Protein AF-A0A9P0XDH3-F1 (afdb_monomer_lite)

Sequence (101 aa):
MKNVSNSKLVQIAAIGGLIVASTGFYLQNKLIEKVRAMDYYKVALKKLRSHPGAVYHLGEPIKDKRFKITDTENNYCDQKLARFKVPVTGAKIEEVIFSGL

Radius of gyration: 20.34 Å; chains: 1; bounding box: 48×35×55 Å

Structure (mmCIF, N/CA/C/O backbone):
data_AF-A0A9P0XDH3-F1
#
_entry.id   AF-A0A9P0XDH3-F1
#
loop_
_atom_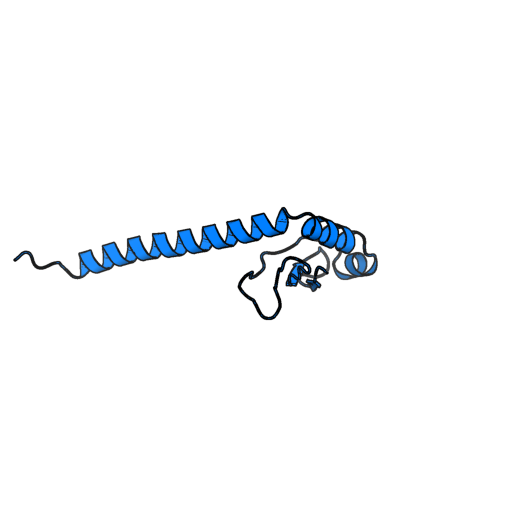site.group_PDB
_atom_site.id
_atom_site.type_symbol
_atom_site.label_atom_id
_atom_site.label_alt_id
_atom_site.label_comp_id
_atom_site.label_asym_id
_atom_site.label_entity_id
_atom_site.label_seq_id
_atom_site.pdbx_PDB_ins_code
_atom_site.Cartn_x
_atom_site.Cartn_y
_atom_site.Cartn_z
_atom_site.occupancy
_atom_site.B_iso_or_equiv
_atom_site.auth_seq_id
_atom_site.auth_comp_id
_atom_site.auth_asym_id
_atom_site.auth_atom_id
_atom_site.pdbx_PDB_model_num
ATOM 1 N N . MET A 1 1 ? -35.192 11.113 37.174 1.00 50.00 1 MET A N 1
ATOM 2 C CA . MET A 1 1 ? -34.045 10.839 36.275 1.00 50.00 1 MET A CA 1
ATOM 3 C C . MET A 1 1 ? -34.330 9.571 35.477 1.00 50.00 1 MET A C 1
ATOM 5 O O . MET A 1 1 ? -34.650 8.561 36.087 1.00 50.00 1 MET A O 1
ATOM 9 N N . LYS A 1 2 ? -34.295 9.613 34.135 1.00 59.31 2 LYS A N 1
ATOM 10 C CA . LYS A 1 2 ? -34.394 8.399 33.299 1.00 59.31 2 LYS A CA 1
ATOM 11 C C . LYS A 1 2 ? -33.040 7.687 33.346 1.00 59.31 2 LYS A C 1
ATOM 13 O O . LYS A 1 2 ? -32.076 8.200 32.788 1.00 59.31 2 LYS A O 1
ATOM 18 N N . ASN A 1 3 ? -32.968 6.537 34.010 1.00 68.00 3 ASN A N 1
ATOM 19 C CA . ASN A 1 3 ? -31.762 5.712 34.024 1.00 68.00 3 ASN A CA 1
ATOM 20 C C . ASN A 1 3 ? -31.505 5.194 32.602 1.00 68.00 3 ASN A C 1
ATOM 22 O O . ASN A 1 3 ? -32.333 4.481 32.029 1.00 68.00 3 ASN A O 1
ATOM 26 N N . VAL A 1 4 ? -30.393 5.611 31.996 1.00 70.56 4 VAL A N 1
ATOM 27 C CA . VAL A 1 4 ? -29.972 5.107 30.686 1.00 70.56 4 VAL A CA 1
ATOM 28 C C . VAL A 1 4 ? -29.575 3.647 30.874 1.00 70.56 4 VAL A C 1
ATOM 30 O O . VAL A 1 4 ? -28.654 3.339 31.620 1.00 70.56 4 VAL A O 1
ATOM 33 N N . SER A 1 5 ? -30.304 2.739 30.227 1.00 84.12 5 SER A N 1
ATOM 34 C CA . SER A 1 5 ? -29.989 1.310 30.262 1.00 84.12 5 SER A CA 1
ATOM 35 C C . SER A 1 5 ? -28.667 1.048 29.540 1.00 84.12 5 SER A C 1
ATOM 37 O O . SER A 1 5 ? -28.481 1.520 28.415 1.00 84.12 5 SER A O 1
ATOM 39 N N . ASN A 1 6 ? -27.785 0.248 30.147 1.00 90.31 6 ASN A N 1
ATOM 40 C CA . ASN A 1 6 ? -26.497 -0.160 29.571 1.00 90.31 6 ASN A CA 1
ATOM 41 C C . ASN A 1 6 ? -26.642 -0.729 28.149 1.00 90.31 6 ASN A C 1
ATOM 43 O O . ASN A 1 6 ? -25.771 -0.519 27.311 1.00 90.31 6 ASN A O 1
ATOM 47 N N . SER A 1 7 ? -27.773 -1.370 27.835 1.00 87.81 7 SER A N 1
ATOM 48 C CA . SER A 1 7 ? -28.070 -1.869 26.486 1.00 87.81 7 SER A CA 1
ATOM 49 C C . SER A 1 7 ? -28.123 -0.749 25.435 1.00 87.81 7 SER A C 1
ATOM 51 O O . SER A 1 7 ? -27.574 -0.909 24.346 1.00 87.81 7 SER A O 1
ATOM 53 N N . LYS A 1 8 ? -28.692 0.420 25.765 1.00 91.38 8 LYS A N 1
ATOM 54 C CA . LYS A 1 8 ? -28.718 1.573 24.847 1.00 91.38 8 LYS A CA 1
ATOM 55 C C . LYS A 1 8 ? -27.326 2.155 24.630 1.00 91.38 8 LYS A C 1
ATOM 57 O O . LYS A 1 8 ? -27.005 2.558 23.516 1.00 91.38 8 LYS A O 1
ATOM 62 N N . LEU A 1 9 ? -26.499 2.173 25.676 1.00 92.12 9 LEU A N 1
ATOM 63 C CA . LEU A 1 9 ? -25.114 2.627 25.573 1.00 92.12 9 LEU A CA 1
ATOM 64 C C . LEU A 1 9 ? -24.300 1.703 24.657 1.00 92.12 9 LEU A C 1
ATOM 66 O O . LEU A 1 9 ? -23.611 2.187 23.764 1.00 92.12 9 LEU A O 1
ATOM 70 N N . VAL A 1 10 ? -24.448 0.383 24.818 1.00 95.06 10 VAL A N 1
ATOM 71 C CA . VAL A 1 10 ? -23.814 -0.618 23.945 1.00 95.06 10 VAL A CA 1
ATOM 72 C C . VAL A 1 10 ? -24.275 -0.463 22.497 1.00 95.06 10 VAL A C 1
ATOM 74 O O . VAL A 1 10 ? -23.450 -0.504 21.590 1.00 95.06 10 VAL A O 1
ATOM 77 N N . GLN A 1 11 ? -25.568 -0.229 22.259 1.00 94.69 11 GLN A N 1
ATOM 78 C CA . GLN A 1 11 ? -26.095 -0.038 20.907 1.00 94.69 11 GLN A CA 1
ATOM 79 C C . GLN A 1 11 ? -25.494 1.198 20.220 1.00 94.69 11 GLN A C 1
ATOM 81 O O . GLN A 1 11 ? -25.061 1.115 19.071 1.00 94.69 11 GLN A O 1
ATOM 86 N N . ILE A 1 12 ? -25.426 2.331 20.926 1.00 95.12 12 ILE A N 1
ATOM 87 C CA . ILE A 1 12 ? -24.813 3.560 20.401 1.00 95.12 12 ILE A CA 1
ATOM 88 C C . ILE A 1 12 ? -23.319 3.340 20.140 1.00 95.12 12 ILE A C 1
ATOM 90 O O . ILE A 1 12 ? -22.826 3.715 19.076 1.00 95.12 12 ILE A O 1
ATOM 94 N N . ALA A 1 13 ? -22.610 2.692 21.068 1.00 95.75 13 ALA A N 1
ATOM 95 C CA . ALA A 1 13 ? -21.193 2.381 20.911 1.00 95.75 13 ALA A CA 1
ATOM 96 C C . ALA A 1 13 ? -20.936 1.459 19.708 1.00 95.75 13 ALA A C 1
ATOM 98 O O . ALA A 1 13 ? -20.001 1.698 18.948 1.00 95.75 13 ALA A O 1
ATOM 99 N N . ALA A 1 14 ? -21.787 0.455 19.484 1.00 97.06 14 ALA A N 1
ATOM 100 C CA . ALA A 1 14 ? -21.676 -0.452 18.346 1.00 97.06 14 ALA A CA 1
ATOM 101 C C . ALA A 1 14 ? -21.862 0.278 17.006 1.00 97.06 14 ALA A C 1
ATOM 103 O O . ALA A 1 14 ? -21.051 0.109 16.094 1.00 97.06 14 ALA A O 1
ATOM 104 N N . ILE A 1 15 ? -22.886 1.132 16.896 1.00 97.25 15 ILE A N 1
ATOM 105 C CA . ILE A 1 15 ? -23.131 1.934 15.686 1.00 97.25 15 ILE A CA 1
ATOM 106 C C . ILE A 1 15 ? -21.970 2.905 15.447 1.00 97.25 15 ILE A C 1
ATOM 108 O O . ILE A 1 15 ? -21.440 2.974 14.338 1.00 97.25 15 ILE A O 1
ATOM 112 N N . GLY A 1 16 ? -21.533 3.616 16.491 1.00 97.88 16 GLY A N 1
ATOM 113 C CA . GLY A 1 16 ? -20.392 4.527 16.414 1.00 97.88 16 GLY A CA 1
ATOM 114 C C . GLY A 1 16 ? -19.111 3.814 15.976 1.00 97.88 16 GLY A C 1
ATOM 115 O O . GLY A 1 16 ? -18.423 4.283 15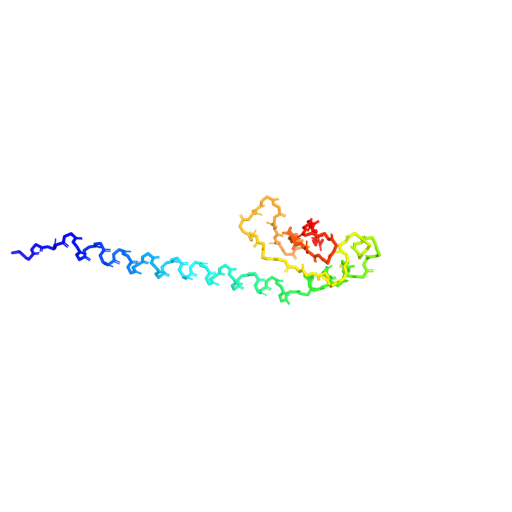.071 1.00 97.88 16 GLY A O 1
ATOM 116 N N . GLY A 1 17 ? -18.831 2.641 16.548 1.00 98.06 17 GLY A N 1
ATOM 117 C CA . GLY A 1 17 ? -17.686 1.810 16.180 1.00 98.06 17 GLY A CA 1
ATOM 118 C C . GLY A 1 17 ? -17.705 1.391 14.709 1.00 98.06 17 GLY A C 1
ATOM 119 O O . GLY A 1 17 ? -16.686 1.504 14.027 1.00 98.06 17 GLY A O 1
ATOM 120 N N . LEU A 1 18 ? -18.866 0.984 14.186 1.00 98.00 18 LEU A N 1
ATOM 121 C CA . LEU A 1 18 ? -19.022 0.616 12.776 1.00 98.00 18 LEU A CA 1
ATOM 122 C C . LEU A 1 18 ? -18.774 1.809 11.843 1.00 98.00 18 LEU A C 1
ATOM 124 O O . LEU A 1 18 ? -18.070 1.673 10.837 1.00 98.00 18 LEU A O 1
ATOM 128 N N . ILE A 1 19 ? -19.301 2.990 12.180 1.00 98.06 19 ILE A N 1
ATOM 129 C CA . ILE A 1 19 ? -19.091 4.219 11.398 1.00 98.06 19 ILE A CA 1
ATOM 130 C C . ILE A 1 19 ? -17.605 4.591 11.367 1.00 98.06 19 ILE A C 1
ATOM 132 O O . ILE A 1 19 ? -17.058 4.865 10.298 1.00 98.06 19 ILE A O 1
ATOM 136 N N . VAL A 1 20 ? -16.923 4.563 12.513 1.00 97.88 20 VAL A N 1
ATOM 137 C CA . VAL A 1 20 ? -15.496 4.909 12.586 1.00 97.88 20 VAL A CA 1
ATOM 138 C C . VAL A 1 20 ? -14.645 3.900 11.809 1.00 97.88 20 VAL A C 1
ATOM 140 O O . VAL A 1 20 ? -13.799 4.305 11.011 1.00 97.88 20 VAL A O 1
ATOM 143 N N . ALA A 1 21 ? -14.894 2.598 11.975 1.00 96.88 21 ALA A N 1
ATOM 144 C CA . ALA A 1 21 ? -14.150 1.549 11.278 1.00 96.88 21 ALA A CA 1
ATOM 145 C C . ALA A 1 21 ? -14.327 1.627 9.752 1.00 96.88 21 ALA A C 1
ATOM 147 O O . ALA A 1 21 ? -13.345 1.585 9.006 1.00 96.88 21 ALA A O 1
ATOM 148 N N . SER A 1 22 ? -15.567 1.795 9.283 1.00 97.38 22 SER A N 1
ATOM 149 C CA . SER A 1 22 ? -15.868 1.931 7.852 1.00 97.38 22 SER A CA 1
ATOM 150 C C . SER A 1 22 ? -15.258 3.201 7.252 1.00 97.38 22 SER A C 1
ATOM 152 O O . SER A 1 22 ? -14.635 3.139 6.190 1.00 97.38 22 SER A O 1
ATOM 154 N N . THR A 1 23 ? -15.343 4.330 7.961 1.00 96.62 23 THR A N 1
ATOM 155 C CA . THR A 1 23 ? -14.729 5.597 7.538 1.00 96.62 23 THR A CA 1
ATOM 156 C C . THR A 1 23 ? -13.209 5.474 7.448 1.00 96.62 23 THR A C 1
ATOM 158 O O . THR A 1 23 ? -12.617 5.862 6.439 1.00 96.62 23 THR A O 1
ATOM 161 N N . GLY A 1 24 ? -12.565 4.877 8.457 1.00 93.38 24 GLY A N 1
ATOM 162 C CA . GLY A 1 24 ? -11.123 4.629 8.450 1.00 93.38 24 GLY A CA 1
ATOM 163 C C . GLY A 1 24 ? -10.692 3.748 7.275 1.00 93.38 24 GLY A C 1
ATOM 164 O O . GLY A 1 24 ? -9.737 4.075 6.567 1.00 93.38 24 GLY A O 1
ATOM 165 N N . PHE A 1 25 ? -11.432 2.670 7.006 1.00 92.94 25 PHE A N 1
ATOM 166 C CA . PHE A 1 25 ? -11.167 1.793 5.866 1.00 92.94 25 PHE A CA 1
ATOM 167 C C . PHE A 1 25 ? -11.315 2.520 4.520 1.00 92.94 25 PHE A C 1
ATOM 169 O O . PHE A 1 25 ? -10.454 2.375 3.647 1.00 92.94 25 PHE A O 1
ATOM 176 N N . TYR A 1 26 ? -12.364 3.332 4.362 1.00 95.12 26 TYR A N 1
ATOM 177 C CA . TYR A 1 26 ? -12.597 4.131 3.158 1.00 95.12 26 TYR A CA 1
ATOM 178 C C . TYR A 1 26 ? -11.473 5.144 2.916 1.00 95.12 26 TYR A C 1
ATOM 180 O O . TYR A 1 26 ? -10.934 5.208 1.812 1.00 95.12 26 TYR A O 1
ATOM 188 N N . LEU A 1 27 ? -11.067 5.895 3.944 1.00 93.44 27 LEU A N 1
ATOM 189 C CA . LEU A 1 27 ? -9.991 6.882 3.826 1.00 93.44 27 LEU A CA 1
ATOM 190 C C . LEU A 1 27 ? -8.658 6.232 3.448 1.00 93.44 27 LEU A C 1
ATOM 192 O O . LEU A 1 27 ? -7.951 6.750 2.583 1.00 93.44 27 LEU A O 1
ATOM 196 N N . GLN A 1 28 ? -8.336 5.072 4.025 1.00 91.62 28 GLN A N 1
ATOM 197 C CA . GLN A 1 28 ? -7.139 4.328 3.631 1.00 91.62 28 GLN A CA 1
ATOM 198 C C . GLN A 1 28 ? -7.179 3.915 2.154 1.00 91.62 28 GLN A C 1
ATOM 200 O O . GLN A 1 28 ? -6.186 4.090 1.451 1.00 91.62 28 GLN A O 1
ATOM 205 N N . ASN A 1 29 ? -8.316 3.416 1.658 1.00 91.56 29 ASN A N 1
ATOM 206 C CA . ASN A 1 29 ? -8.457 3.074 0.240 1.00 91.56 29 ASN A CA 1
ATOM 207 C C . ASN A 1 29 ? -8.317 4.304 -0.658 1.00 91.56 29 ASN A C 1
ATOM 209 O O . ASN A 1 29 ? -7.575 4.262 -1.635 1.00 91.56 29 ASN A O 1
ATOM 213 N N . LYS A 1 30 ? -8.947 5.422 -0.280 1.00 93.75 30 LYS A N 1
ATOM 214 C CA . LYS A 1 30 ? -8.861 6.696 -1.004 1.00 93.75 30 LYS A CA 1
ATOM 215 C C . LYS A 1 30 ? -7.416 7.176 -1.143 1.00 93.75 30 LYS A C 1
ATOM 217 O O . LYS A 1 30 ? -7.025 7.678 -2.194 1.00 93.75 30 LYS A O 1
ATOM 222 N N . LEU A 1 31 ? -6.613 7.040 -0.087 1.00 91.81 31 LEU A N 1
ATOM 223 C CA . LEU A 1 31 ? -5.197 7.405 -0.119 1.00 91.81 31 LEU A CA 1
ATOM 224 C C . LEU A 1 31 ? -4.399 6.489 -1.057 1.00 91.81 31 LEU A C 1
ATOM 226 O O . LEU A 1 31 ? -3.593 6.983 -1.841 1.00 91.81 31 LEU A O 1
ATOM 230 N N . ILE A 1 32 ? -4.659 5.179 -1.035 1.00 91.62 32 ILE A N 1
ATOM 231 C CA . ILE A 1 32 ? -4.007 4.215 -1.938 1.00 91.62 32 ILE A CA 1
ATOM 232 C C . ILE A 1 32 ? -4.365 4.504 -3.397 1.00 91.62 32 ILE A C 1
ATOM 234 O O . ILE A 1 32 ? -3.484 4.504 -4.254 1.00 91.62 32 ILE A O 1
ATOM 238 N N . GLU A 1 33 ? -5.629 4.806 -3.686 1.00 93.38 33 GLU A N 1
ATOM 239 C CA . GLU A 1 33 ? -6.077 5.226 -5.019 1.00 93.38 33 GLU A CA 1
ATOM 240 C C . GLU A 1 33 ? -5.369 6.499 -5.484 1.00 93.38 33 GLU A C 1
ATOM 242 O O . GLU A 1 33 ? -4.909 6.561 -6.623 1.00 93.38 33 GLU A O 1
ATOM 247 N N . LYS A 1 34 ? -5.218 7.493 -4.598 1.00 92.25 34 LYS A N 1
ATOM 248 C CA . LYS A 1 34 ? -4.472 8.717 -4.913 1.00 92.25 34 LYS A CA 1
ATOM 249 C C . LYS A 1 34 ? -3.019 8.423 -5.267 1.00 92.25 34 LYS A C 1
ATOM 251 O O . LYS A 1 34 ? -2.551 8.950 -6.267 1.00 92.25 34 LYS A O 1
ATOM 256 N N . VAL A 1 35 ? -2.328 7.576 -4.500 1.00 90.19 35 VAL A N 1
ATOM 257 C CA . VAL A 1 35 ? -0.941 7.175 -4.808 1.00 90.19 35 VAL A CA 1
ATOM 258 C C . VAL A 1 35 ? -0.874 6.444 -6.151 1.00 90.19 35 VAL A C 1
ATOM 260 O O . VAL A 1 35 ? -0.049 6.785 -6.993 1.00 90.19 35 VAL A O 1
ATOM 263 N N . ARG A 1 36 ? -1.795 5.507 -6.405 1.00 91.88 36 ARG A N 1
ATOM 264 C CA . ARG A 1 36 ? -1.893 4.778 -7.682 1.00 91.88 36 ARG A CA 1
ATOM 265 C C . ARG A 1 36 ? -2.161 5.683 -8.886 1.00 91.88 36 ARG A C 1
ATOM 267 O O . ARG A 1 36 ? -1.779 5.349 -10.007 1.00 91.88 36 ARG A O 1
ATOM 274 N N . ALA A 1 37 ? -2.832 6.812 -8.671 1.00 93.25 37 ALA A N 1
ATOM 275 C CA . ALA A 1 37 ? -3.121 7.782 -9.717 1.00 93.25 37 ALA A CA 1
ATOM 276 C C . ALA A 1 37 ? -1.901 8.633 -10.111 1.00 93.25 37 ALA A C 1
ATOM 278 O O . ALA A 1 37 ? -1.914 9.195 -11.209 1.00 93.25 37 ALA A O 1
ATOM 279 N N . MET A 1 38 ? -0.864 8.709 -9.268 1.00 90.44 38 MET A N 1
ATOM 280 C CA . MET A 1 38 ? 0.328 9.520 -9.527 1.00 90.44 38 MET A CA 1
ATOM 281 C C . MET A 1 38 ? 1.181 8.934 -10.658 1.00 90.44 38 MET A C 1
ATOM 283 O O . MET A 1 38 ? 1.295 7.716 -10.817 1.00 90.44 38 MET A O 1
ATOM 287 N N . ASP A 1 39 ? 1.807 9.807 -11.445 1.00 91.19 39 ASP A N 1
ATOM 288 C CA . ASP A 1 39 ? 2.532 9.388 -12.648 1.00 91.19 39 ASP A CA 1
ATOM 289 C C . ASP A 1 39 ? 3.757 8.535 -12.327 1.00 91.19 39 ASP A C 1
ATOM 291 O O . ASP A 1 39 ? 3.972 7.513 -12.978 1.00 91.19 39 ASP A O 1
ATOM 295 N N . TYR A 1 40 ? 4.508 8.875 -11.275 1.00 87.88 40 TYR A N 1
ATOM 296 C CA . TYR A 1 40 ? 5.661 8.075 -10.852 1.00 87.88 40 TYR A CA 1
ATOM 297 C C . TYR A 1 40 ? 5.253 6.641 -10.482 1.00 87.88 40 TYR A C 1
ATOM 299 O O . TYR A 1 40 ? 5.959 5.699 -10.831 1.00 87.88 40 TYR A O 1
ATOM 307 N N . TYR A 1 41 ? 4.077 6.443 -9.869 1.00 91.69 41 TYR A N 1
ATOM 308 C CA . TYR A 1 41 ? 3.566 5.112 -9.540 1.00 91.69 41 TYR A CA 1
ATOM 309 C C . TYR A 1 41 ? 3.279 4.308 -10.811 1.00 91.69 41 TYR A C 1
ATOM 311 O O . TYR A 1 41 ? 3.718 3.164 -10.955 1.00 91.69 41 TYR A O 1
ATOM 319 N N . LYS A 1 42 ? 2.579 4.921 -11.774 1.00 93.12 42 LYS A N 1
ATOM 320 C CA . LYS A 1 42 ? 2.259 4.295 -13.065 1.00 93.12 42 LYS A CA 1
ATOM 321 C C . LYS A 1 42 ? 3.523 3.952 -13.853 1.00 93.12 42 LYS A C 1
ATOM 323 O O . LYS A 1 42 ? 3.612 2.861 -14.417 1.00 93.12 42 LYS A O 1
ATOM 328 N N . VAL A 1 43 ? 4.504 4.854 -13.877 1.00 92.88 43 VAL A N 1
ATOM 329 C CA . VAL A 1 43 ? 5.796 4.652 -14.550 1.00 92.88 43 VAL A CA 1
ATOM 330 C C . VAL A 1 43 ? 6.587 3.531 -13.881 1.00 92.88 43 VAL A C 1
ATOM 332 O O . VAL A 1 43 ? 7.075 2.641 -14.578 1.00 92.88 43 VAL A O 1
ATOM 335 N N . ALA A 1 44 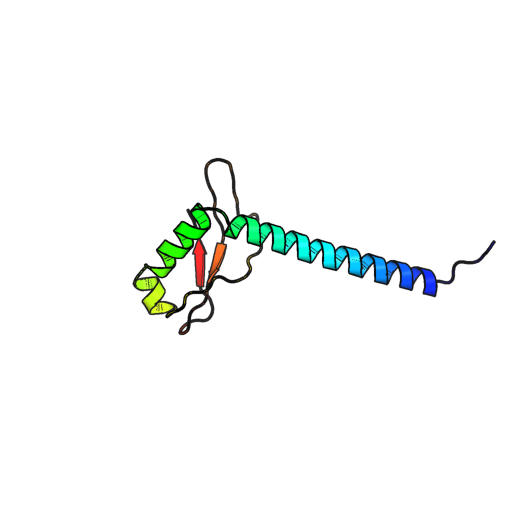? 6.664 3.518 -12.550 1.00 91.25 44 ALA A N 1
ATOM 336 C CA . ALA A 1 44 ? 7.338 2.476 -11.784 1.00 91.25 44 ALA A CA 1
ATOM 337 C C . ALA A 1 44 ? 6.722 1.091 -12.052 1.00 91.25 44 ALA A C 1
ATOM 339 O O . ALA A 1 44 ? 7.438 0.138 -12.364 1.00 91.25 44 ALA A O 1
ATOM 340 N N . LEU A 1 45 ? 5.389 0.996 -12.035 1.00 92.88 45 LEU A N 1
ATOM 341 C CA . LEU A 1 45 ? 4.673 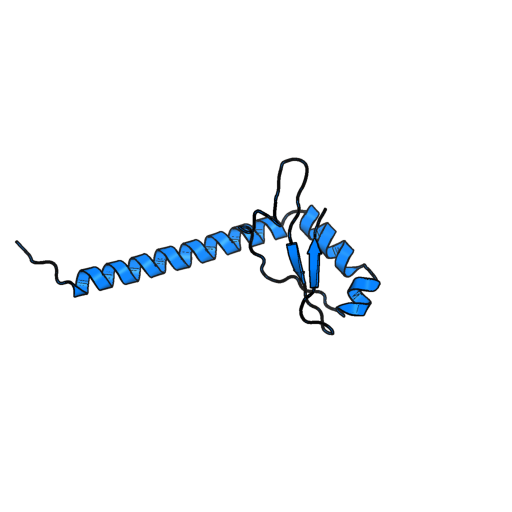-0.247 -12.320 1.00 92.88 45 LEU A CA 1
ATOM 342 C C . LEU A 1 45 ? 4.832 -0.689 -13.784 1.00 92.88 45 LEU A C 1
ATOM 344 O O . LEU A 1 45 ? 4.980 -1.880 -14.057 1.00 92.88 45 LEU A O 1
ATOM 348 N N . LYS A 1 46 ? 4.850 0.253 -14.735 1.00 93.69 46 LYS A N 1
ATOM 349 C CA . LYS A 1 46 ? 5.145 -0.034 -16.147 1.00 93.69 46 LYS A CA 1
ATOM 350 C C . LYS A 1 46 ? 6.563 -0.579 -16.314 1.00 93.69 46 LYS A C 1
ATOM 352 O O . LYS A 1 46 ? 6.741 -1.589 -16.989 1.00 93.69 46 LYS A O 1
ATOM 357 N N . LYS A 1 47 ? 7.552 0.045 -15.666 1.00 93.12 47 LYS A N 1
ATOM 358 C CA . LYS A 1 47 ? 8.953 -0.391 -15.701 1.00 93.12 47 LYS A CA 1
ATOM 359 C C . LYS A 1 47 ? 9.106 -1.803 -15.139 1.00 93.12 47 LYS A C 1
ATOM 361 O O . LYS A 1 47 ? 9.748 -2.635 -15.776 1.00 93.12 47 LYS A O 1
ATOM 366 N N . LEU A 1 48 ? 8.456 -2.091 -14.011 1.00 91.62 48 LEU A N 1
ATOM 367 C CA . LEU A 1 48 ? 8.421 -3.426 -13.416 1.00 91.62 48 LEU A CA 1
ATOM 368 C C . LEU A 1 48 ? 7.832 -4.466 -14.378 1.00 91.62 48 LEU A C 1
ATOM 370 O O . LEU A 1 48 ? 8.432 -5.517 -14.582 1.00 91.62 48 LEU A O 1
ATOM 374 N N . ARG A 1 49 ? 6.697 -4.153 -15.013 1.00 92.44 49 ARG A N 1
ATOM 375 C CA . ARG A 1 49 ? 6.042 -5.031 -15.997 1.00 92.44 49 ARG A CA 1
ATOM 376 C C . ARG A 1 49 ? 6.890 -5.285 -17.241 1.00 92.44 49 ARG A C 1
ATOM 378 O O . ARG A 1 49 ? 6.808 -6.361 -17.806 1.00 92.44 49 ARG A O 1
ATOM 385 N N . SER A 1 50 ? 7.715 -4.324 -17.649 1.00 92.94 50 SER A N 1
ATOM 386 C CA . SER A 1 50 ? 8.633 -4.487 -18.784 1.00 92.94 50 SER A CA 1
ATOM 387 C C . SER A 1 50 ? 9.959 -5.167 -18.433 1.00 92.94 50 SER A C 1
ATOM 389 O O . SER A 1 50 ? 10.757 -5.425 -19.329 1.00 92.94 50 SER A O 1
ATOM 391 N N . HIS A 1 51 ? 10.247 -5.413 -17.151 1.00 93.81 51 HIS A N 1
ATOM 392 C CA . HIS A 1 51 ? 11.554 -5.909 -16.734 1.00 93.81 51 HIS A CA 1
ATOM 393 C C . HIS A 1 51 ? 11.648 -7.433 -16.931 1.00 93.81 51 HIS A C 1
ATOM 395 O O . HIS A 1 51 ? 10.939 -8.166 -16.231 1.00 93.81 51 HIS A O 1
ATOM 401 N N . PRO A 1 52 ? 12.554 -7.949 -17.789 1.00 90.75 52 PRO A N 1
ATOM 402 C CA . PRO A 1 52 ? 12.609 -9.376 -18.118 1.00 90.75 52 PRO A CA 1
ATOM 403 C C . PRO A 1 52 ? 12.778 -10.276 -16.893 1.00 90.75 52 PRO A C 1
ATOM 405 O O . PRO A 1 52 ? 12.111 -11.297 -16.787 1.00 90.75 52 PRO A O 1
ATOM 408 N N . GLY A 1 53 ? 13.598 -9.867 -15.919 1.00 90.31 53 GLY A N 1
ATOM 409 C CA . GLY A 1 53 ? 13.764 -10.620 -14.671 1.00 90.31 53 GLY A CA 1
ATOM 410 C C . GLY A 1 53 ? 12.493 -10.659 -13.815 1.00 90.31 53 GLY A C 1
ATOM 411 O O . GLY A 1 53 ? 12.169 -11.691 -13.237 1.00 90.31 53 GLY A O 1
ATOM 412 N N . ALA A 1 54 ? 11.727 -9.564 -13.776 1.00 88.12 54 ALA A N 1
ATOM 413 C CA . ALA A 1 54 ? 10.490 -9.530 -13.000 1.00 88.12 54 ALA A CA 1
ATOM 414 C C . ALA A 1 54 ? 9.430 -10.420 -13.654 1.00 88.12 54 ALA A C 1
ATOM 416 O O . ALA A 1 54 ? 8.802 -11.218 -12.970 1.00 88.12 54 ALA A O 1
ATOM 417 N N . VAL A 1 55 ? 9.297 -10.345 -14.981 1.00 91.06 55 VAL A N 1
ATOM 418 C CA . VAL A 1 55 ? 8.405 -11.209 -15.767 1.00 91.06 55 VAL A CA 1
ATOM 419 C C . VAL A 1 55 ? 8.811 -12.679 -15.662 1.00 91.06 55 VAL A C 1
ATOM 421 O O . VAL A 1 55 ? 7.953 -13.544 -15.492 1.00 91.06 55 VAL A O 1
ATOM 424 N N . TYR A 1 56 ? 10.110 -12.977 -15.710 1.00 90.25 56 TYR A N 1
ATOM 425 C CA . TYR A 1 56 ? 10.625 -14.338 -15.591 1.00 90.25 56 TYR A CA 1
ATOM 426 C C . TYR A 1 56 ? 10.208 -14.988 -14.266 1.00 90.25 56 TYR A C 1
ATOM 428 O O . TYR A 1 56 ? 9.657 -16.095 -14.284 1.00 90.25 56 TYR A O 1
ATOM 436 N N . HIS A 1 57 ? 10.413 -14.276 -13.151 1.00 87.88 57 HIS A N 1
ATOM 437 C CA . HIS A 1 57 ? 10.112 -14.762 -11.806 1.00 87.88 57 HIS A CA 1
ATOM 438 C C . HIS A 1 57 ? 8.616 -14.705 -11.470 1.00 87.88 57 HIS A C 1
ATOM 440 O O . HIS A 1 57 ? 8.053 -15.713 -11.063 1.00 87.88 57 HIS A O 1
ATOM 446 N N . LEU A 1 58 ? 7.949 -13.565 -11.656 1.00 88.12 58 LEU A N 1
ATOM 447 C CA . LEU A 1 58 ? 6.546 -13.387 -11.263 1.00 88.12 58 LEU A CA 1
ATOM 448 C C . LEU A 1 58 ? 5.567 -14.037 -12.247 1.00 88.12 58 LEU A C 1
ATOM 450 O O . LEU A 1 58 ? 4.517 -14.524 -11.834 1.00 88.12 58 LEU A O 1
ATOM 454 N N . GLY A 1 59 ? 5.901 -14.073 -13.538 1.00 88.94 59 GLY A N 1
ATOM 455 C CA . GLY A 1 59 ? 4.958 -14.390 -14.609 1.00 88.94 59 GLY A CA 1
ATOM 456 C C . GLY A 1 59 ? 3.985 -13.243 -14.904 1.00 88.94 59 GLY A C 1
ATOM 457 O O . GLY A 1 59 ? 3.829 -12.307 -14.120 1.00 88.94 59 GLY A O 1
ATOM 458 N N . GLU A 1 60 ? 3.303 -13.321 -16.045 1.00 87.06 60 GLU A N 1
ATOM 459 C CA . GLU A 1 60 ? 2.276 -12.352 -16.439 1.00 87.06 60 GLU A CA 1
ATOM 460 C C . GLU A 1 60 ? 0.864 -12.872 -16.114 1.00 87.06 60 GLU A C 1
ATOM 462 O O . GLU A 1 60 ? 0.636 -14.081 -16.174 1.00 87.06 60 GLU A O 1
ATOM 467 N N . PRO A 1 61 ? -0.107 -11.996 -15.793 1.00 88.94 61 PRO A N 1
ATOM 468 C CA . PRO A 1 61 ? 0.027 -10.550 -15.603 1.00 88.94 61 PRO A CA 1
ATOM 469 C C . PRO A 1 61 ? 0.568 -10.180 -14.211 1.00 88.94 61 PRO A C 1
ATOM 471 O O . PRO A 1 61 ? 0.113 -10.717 -13.202 1.00 88.94 61 PRO A O 1
ATOM 474 N N . ILE A 1 62 ? 1.462 -9.184 -14.144 1.00 90.88 62 ILE A N 1
ATOM 475 C CA . ILE A 1 62 ? 1.948 -8.637 -12.867 1.00 90.88 62 ILE A CA 1
ATOM 476 C C . ILE A 1 62 ? 0.938 -7.621 -12.307 1.00 90.88 62 ILE A C 1
ATOM 478 O O . ILE A 1 62 ? 0.705 -6.551 -12.894 1.00 90.88 62 ILE A O 1
ATOM 482 N N . LYS A 1 63 ? 0.354 -7.944 -11.150 1.00 90.81 63 LYS A N 1
ATOM 483 C CA . LYS A 1 63 ? -0.656 -7.143 -10.442 1.00 90.81 63 LYS A CA 1
ATOM 484 C C . LYS A 1 63 ? -0.105 -6.605 -9.127 1.00 90.81 63 LYS A C 1
ATOM 486 O O . LYS A 1 63 ? 0.518 -7.347 -8.372 1.00 90.81 63 LYS A O 1
ATOM 491 N N . ASP A 1 64 ? -0.377 -5.339 -8.838 1.00 91.56 64 ASP A N 1
ATOM 492 C CA . ASP A 1 64 ? -0.097 -4.724 -7.545 1.00 91.56 64 ASP A CA 1
ATOM 493 C C . ASP A 1 64 ? -1.196 -5.049 -6.520 1.00 91.56 64 ASP A C 1
ATOM 495 O O . ASP A 1 64 ? -2.388 -5.110 -6.833 1.00 91.56 64 ASP A O 1
ATOM 499 N N . LYS A 1 65 ? -0.788 -5.252 -5.269 1.00 90.44 65 LYS A N 1
ATOM 500 C CA . LYS A 1 65 ? -1.660 -5.496 -4.117 1.00 90.44 65 LYS A CA 1
ATOM 501 C C . LYS A 1 65 ? -1.806 -4.223 -3.275 1.00 90.44 65 LYS A C 1
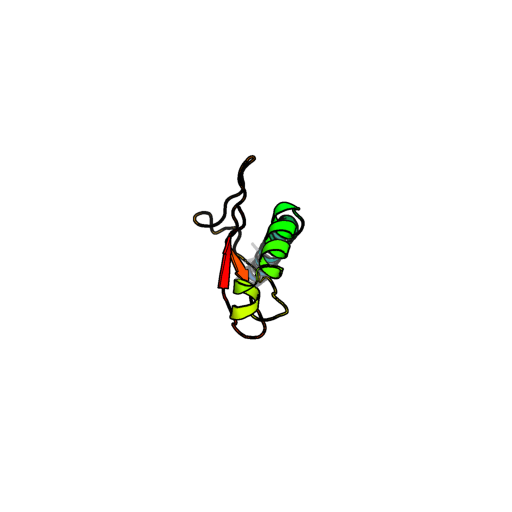ATOM 503 O O . LYS A 1 65 ? -1.094 -3.232 -3.444 1.00 90.44 65 LYS A O 1
ATOM 508 N N . ARG A 1 66 ? -2.763 -4.248 -2.342 1.00 88.69 66 ARG A N 1
ATOM 509 C CA . ARG A 1 66 ? -2.928 -3.187 -1.338 1.00 88.69 66 ARG A CA 1
ATOM 510 C C . ARG A 1 66 ? -1.665 -3.101 -0.471 1.00 88.69 66 ARG A C 1
ATOM 512 O O . ARG A 1 66 ? -1.172 -4.127 -0.015 1.00 88.69 66 ARG A O 1
ATOM 519 N N . PHE A 1 67 ? -1.187 -1.888 -0.201 1.00 89.31 67 PHE A N 1
ATOM 520 C CA . PHE A 1 67 ? -0.028 -1.628 0.660 1.00 89.31 67 PHE A CA 1
ATOM 521 C C . PHE A 1 67 ? -0.381 -0.680 1.809 1.00 89.31 67 PHE A C 1
ATOM 523 O O . PHE A 1 67 ? -1.379 0.043 1.761 1.00 89.31 67 PHE A O 1
ATOM 530 N N . LYS A 1 68 ? 0.430 -0.701 2.872 1.00 86.81 68 LYS A N 1
ATOM 531 C CA . LYS A 1 68 ? 0.221 0.121 4.070 1.00 86.81 68 LYS A CA 1
ATOM 532 C C . LYS A 1 68 ? 0.902 1.476 3.913 1.00 86.81 68 LYS A C 1
ATOM 534 O O . LYS A 1 68 ? 2.100 1.587 4.123 1.00 86.81 68 LYS A O 1
ATOM 539 N N . ILE A 1 69 ? 0.139 2.524 3.618 1.00 84.38 69 ILE A N 1
ATOM 540 C CA . ILE A 1 69 ? 0.685 3.895 3.540 1.00 84.38 69 ILE A CA 1
ATOM 541 C C . ILE A 1 69 ? 1.283 4.349 4.879 1.00 84.38 69 ILE A C 1
ATOM 543 O O . ILE A 1 69 ? 2.232 5.117 4.900 1.00 84.38 69 ILE A O 1
ATOM 547 N N . THR A 1 70 ? 0.761 3.836 5.991 1.00 85.69 70 THR A N 1
ATOM 548 C CA . THR A 1 70 ? 1.204 4.177 7.349 1.00 85.69 70 THR A CA 1
ATOM 549 C C . THR A 1 70 ? 2.537 3.540 7.754 1.00 85.69 70 THR A C 1
ATOM 551 O O . THR A 1 70 ? 2.983 3.762 8.872 1.00 85.69 70 THR A O 1
ATOM 554 N N . ASP A 1 71 ? 3.150 2.715 6.903 1.00 86.75 71 ASP A N 1
ATOM 555 C CA . ASP A 1 71 ? 4.489 2.160 7.128 1.00 86.75 71 ASP A CA 1
ATOM 556 C C . ASP A 1 71 ? 5.542 3.233 6.819 1.00 86.75 71 ASP A C 1
ATOM 558 O O . ASP A 1 71 ? 6.126 3.247 5.740 1.00 86.75 71 ASP A O 1
ATOM 562 N N . THR A 1 72 ? 5.735 4.174 7.745 1.00 84.81 72 THR A N 1
ATOM 563 C CA . THR A 1 72 ? 6.609 5.344 7.559 1.00 84.81 72 THR A CA 1
ATOM 564 C C . THR A 1 72 ? 8.096 4.998 7.482 1.00 84.81 72 THR A C 1
ATOM 566 O O . THR A 1 72 ? 8.893 5.826 7.055 1.00 84.81 72 THR A O 1
ATOM 569 N N . GLU A 1 73 ? 8.488 3.787 7.886 1.00 85.81 73 GLU A N 1
ATOM 570 C CA . GLU A 1 73 ? 9.868 3.308 7.761 1.00 85.81 73 GLU A CA 1
ATOM 571 C C . GLU A 1 73 ? 10.200 2.972 6.299 1.00 85.81 73 GLU A C 1
ATOM 573 O O . GLU A 1 73 ? 11.265 3.317 5.777 1.00 85.81 73 GLU A O 1
ATOM 578 N N . ASN A 1 74 ? 9.264 2.323 5.602 1.00 84.12 74 ASN A N 1
ATOM 579 C CA . ASN A 1 74 ? 9.470 1.873 4.228 1.00 84.12 74 ASN A CA 1
ATOM 580 C C . ASN A 1 74 ? 8.880 2.838 3.190 1.00 84.12 74 ASN A C 1
ATOM 582 O O . ASN A 1 74 ? 9.450 2.976 2.101 1.00 84.12 74 ASN A O 1
ATOM 586 N N . ASN A 1 75 ? 7.788 3.522 3.537 1.00 86.00 75 ASN A N 1
ATOM 587 C CA . ASN A 1 75 ? 7.020 4.398 2.660 1.00 86.00 75 ASN A CA 1
ATOM 588 C C . ASN A 1 75 ? 7.162 5.860 3.073 1.00 86.00 75 ASN A C 1
ATOM 590 O O . ASN A 1 75 ? 6.774 6.248 4.172 1.00 86.00 75 ASN A O 1
ATOM 594 N N . TYR A 1 76 ? 7.649 6.688 2.157 1.00 84.56 76 TYR A N 1
ATOM 595 C CA . TYR A 1 76 ? 7.689 8.131 2.343 1.00 84.56 76 TYR A CA 1
ATOM 596 C C . TYR A 1 76 ? 7.495 8.837 1.005 1.00 84.56 76 TYR A C 1
ATOM 598 O O . TYR A 1 76 ? 7.865 8.335 -0.054 1.00 84.56 76 TYR A O 1
ATOM 606 N N . CYS A 1 77 ? 6.905 10.022 1.059 1.00 81.69 77 CYS A N 1
ATOM 607 C CA . CYS A 1 77 ? 6.715 10.882 -0.096 1.00 81.69 77 CYS A CA 1
ATOM 608 C C . CYS A 1 77 ? 6.946 12.317 0.362 1.00 81.69 77 CYS A C 1
ATOM 610 O O . CYS A 1 77 ? 6.195 12.815 1.201 1.00 81.69 77 CYS A O 1
ATOM 612 N N . ASP A 1 78 ? 7.981 12.961 -0.166 1.00 81.69 78 ASP A N 1
ATOM 613 C CA . ASP A 1 78 ? 8.232 14.392 0.009 1.00 81.69 78 ASP A CA 1
ATOM 614 C C . ASP A 1 78 ? 8.168 15.110 -1.357 1.00 81.69 78 ASP A C 1
ATOM 616 O O . ASP A 1 78 ? 7.722 14.538 -2.353 1.00 81.69 78 ASP A O 1
ATOM 620 N N . GLN A 1 79 ? 8.554 16.388 -1.410 1.00 78.69 79 GLN A N 1
ATOM 621 C CA . GLN A 1 79 ? 8.543 17.185 -2.643 1.00 78.69 79 GLN A CA 1
ATOM 622 C C . GLN A 1 79 ? 9.550 16.721 -3.715 1.00 78.69 79 GLN A C 1
ATOM 624 O O . GLN A 1 79 ? 9.437 17.127 -4.869 1.00 78.69 79 GLN A O 1
ATOM 629 N N . LYS A 1 80 ? 10.545 15.916 -3.344 1.00 81.50 80 LYS A N 1
ATOM 630 C CA . LYS A 1 80 ? 11.682 15.487 -4.166 1.00 81.50 80 LYS A CA 1
ATOM 631 C C . LYS A 1 80 ? 11.752 13.974 -4.360 1.00 81.50 80 LYS A C 1
ATOM 633 O O . LYS A 1 80 ? 12.256 13.546 -5.394 1.00 81.50 80 LYS A O 1
ATOM 638 N N . LEU A 1 81 ? 11.302 13.174 -3.391 1.00 81.81 81 LEU A N 1
ATOM 639 C CA . LEU A 1 81 ? 11.465 11.720 -3.405 1.00 81.81 81 LEU A CA 1
ATOM 640 C C . LEU A 1 81 ? 10.194 10.999 -2.948 1.00 81.81 81 LEU A C 1
ATOM 642 O O . LEU A 1 81 ? 9.608 11.333 -1.916 1.00 81.81 81 LEU A O 1
ATOM 646 N N . ALA A 1 82 ? 9.800 9.970 -3.699 1.00 85.00 82 ALA A N 1
ATOM 647 C CA . ALA A 1 82 ? 8.613 9.175 -3.418 1.00 85.00 82 ALA A CA 1
ATOM 648 C C . ALA A 1 82 ? 8.945 7.682 -3.466 1.00 85.00 82 ALA A C 1
ATOM 650 O O . ALA A 1 82 ? 9.104 7.098 -4.533 1.00 85.00 82 ALA A O 1
ATOM 651 N N . ARG A 1 83 ? 8.994 7.048 -2.291 1.00 88.06 83 ARG A N 1
ATOM 652 C CA . ARG A 1 83 ? 9.247 5.616 -2.146 1.00 88.06 83 ARG A CA 1
ATOM 653 C C . ARG A 1 83 ? 8.035 4.915 -1.561 1.00 88.06 83 ARG A C 1
ATOM 655 O O . ARG A 1 83 ? 7.580 5.250 -0.471 1.00 88.06 83 ARG A O 1
ATOM 662 N N . PHE A 1 84 ? 7.566 3.885 -2.262 1.00 89.56 84 PHE A N 1
ATOM 663 C CA . PHE A 1 84 ? 6.511 2.998 -1.782 1.00 89.56 84 PHE A CA 1
ATOM 664 C C . PHE A 1 84 ? 6.899 1.540 -1.981 1.00 89.56 84 PHE A C 1
ATOM 666 O O . PHE A 1 84 ? 7.188 1.111 -3.097 1.00 89.56 84 PHE A O 1
ATOM 673 N N . LYS A 1 85 ? 6.844 0.784 -0.890 1.00 90.44 85 LYS A N 1
ATOM 674 C CA . LYS A 1 85 ? 6.915 -0.666 -0.816 1.00 90.44 85 LYS A CA 1
ATOM 675 C C . LYS A 1 85 ? 5.575 -1.245 -1.257 1.00 90.44 85 LYS A C 1
ATOM 677 O O . LYS A 1 85 ? 4.626 -1.333 -0.474 1.00 90.44 85 LYS A O 1
ATOM 682 N N . VAL A 1 86 ? 5.498 -1.624 -2.527 1.00 90.56 86 VAL A N 1
ATOM 683 C CA . VAL A 1 86 ? 4.277 -2.163 -3.130 1.00 90.56 86 VAL A CA 1
ATOM 684 C C . VAL A 1 86 ? 4.440 -3.675 -3.305 1.00 90.56 86 VAL A C 1
ATOM 686 O O . VAL A 1 86 ? 5.342 -4.102 -4.030 1.00 90.56 86 VAL A O 1
ATOM 689 N N . PRO A 1 87 ? 3.593 -4.500 -2.662 1.00 90.50 87 PRO A N 1
ATOM 690 C CA . PRO A 1 87 ? 3.562 -5.926 -2.928 1.00 90.50 87 PRO A CA 1
ATOM 691 C C . PRO A 1 87 ? 2.981 -6.164 -4.321 1.00 90.50 87 PRO A C 1
ATOM 693 O O . PRO A 1 87 ? 1.953 -5.589 -4.690 1.00 90.50 87 PRO A O 1
ATOM 696 N N . VAL A 1 88 ? 3.637 -7.020 -5.094 1.00 92.31 88 VAL A N 1
ATOM 697 C CA . VAL A 1 88 ? 3.210 -7.416 -6.436 1.00 92.31 88 VAL A CA 1
ATOM 698 C C . VAL A 1 88 ? 3.110 -8.928 -6.546 1.00 92.31 88 VAL A C 1
ATOM 700 O O . VAL A 1 88 ? 3.780 -9.663 -5.827 1.00 92.31 88 VAL A O 1
ATOM 703 N N . THR A 1 89 ? 2.264 -9.386 -7.459 1.00 89.56 89 THR A N 1
ATOM 704 C CA . THR A 1 89 ? 1.994 -10.805 -7.719 1.00 89.56 89 THR A CA 1
ATOM 705 C C . THR A 1 89 ? 2.005 -11.077 -9.205 1.00 89.56 89 THR A C 1
ATOM 707 O O . THR A 1 89 ? 1.653 -10.186 -9.980 1.00 89.56 89 THR A O 1
ATOM 710 N N . GLY A 1 90 ? 2.344 -12.299 -9.596 1.00 88.31 90 GLY A N 1
ATOM 711 C CA . GLY A 1 90 ? 2.101 -12.791 -10.946 1.00 88.31 90 GLY A CA 1
ATOM 712 C C . GLY A 1 90 ? 1.633 -14.244 -10.924 1.00 88.31 90 GLY A C 1
ATOM 713 O O . GLY A 1 90 ? 1.385 -14.812 -9.863 1.00 88.31 90 GLY A O 1
ATOM 714 N N . ALA A 1 91 ? 1.479 -14.846 -12.102 1.00 86.00 91 ALA A N 1
ATOM 715 C CA . ALA A 1 91 ? 0.941 -16.201 -12.235 1.00 86.00 91 ALA A CA 1
ATOM 716 C C . ALA A 1 91 ? 1.865 -17.312 -11.694 1.00 86.00 91 ALA A C 1
ATOM 718 O O . ALA A 1 91 ? 1.392 -18.415 -11.441 1.00 86.00 91 ALA A O 1
ATOM 719 N N . LYS A 1 92 ? 3.170 -17.046 -11.544 1.00 79.00 92 LYS A N 1
ATOM 720 C CA . LYS A 1 92 ? 4.168 -18.032 -11.092 1.00 79.00 92 LYS A CA 1
ATOM 721 C C . LYS A 1 92 ? 4.523 -17.901 -9.612 1.00 79.00 92 LYS A C 1
ATOM 723 O O . LYS A 1 92 ? 4.842 -18.903 -8.982 1.00 79.00 92 LYS A O 1
ATOM 728 N N . ILE A 1 93 ? 4.522 -16.677 -9.077 1.00 70.31 93 ILE A N 1
ATOM 729 C CA . ILE A 1 93 ? 4.929 -16.380 -7.696 1.00 70.31 93 ILE A CA 1
ATOM 730 C C . ILE A 1 93 ? 3.951 -15.373 -7.079 1.00 70.31 93 ILE A C 1
ATOM 732 O O . ILE A 1 93 ? 3.638 -14.335 -7.671 1.00 70.31 93 ILE A O 1
ATOM 736 N N . GLU A 1 94 ? 3.489 -15.683 -5.866 1.00 63.34 94 GLU A N 1
ATOM 737 C CA . GLU A 1 94 ? 2.408 -14.965 -5.183 1.00 63.34 94 GLU A CA 1
ATOM 738 C C . GLU A 1 94 ? 2.802 -13.638 -4.528 1.00 63.34 94 GLU A C 1
ATOM 740 O O . GLU A 1 94 ? 1.902 -12.845 -4.241 1.00 63.34 94 GLU A O 1
ATOM 745 N N . GLU A 1 95 ? 4.084 -13.367 -4.256 1.00 64.44 95 GLU A N 1
ATOM 746 C CA . GLU A 1 95 ? 4.479 -12.093 -3.642 1.00 64.44 95 GLU A CA 1
ATOM 747 C C . GLU A 1 95 ? 5.956 -11.726 -3.848 1.00 64.44 95 GLU A C 1
ATOM 749 O O . GLU A 1 95 ? 6.856 -12.484 -3.495 1.00 64.44 95 GLU A O 1
ATOM 754 N N . VAL A 1 96 ? 6.205 -10.525 -4.376 1.00 71.00 96 VAL A N 1
ATOM 755 C CA . VAL A 1 96 ? 7.519 -9.857 -4.385 1.00 71.00 96 VAL A CA 1
ATOM 756 C C . VAL A 1 96 ? 7.327 -8.388 -4.004 1.00 71.00 96 VAL A C 1
ATOM 758 O O . VAL A 1 96 ? 6.302 -7.781 -4.312 1.00 71.00 96 VAL A O 1
ATOM 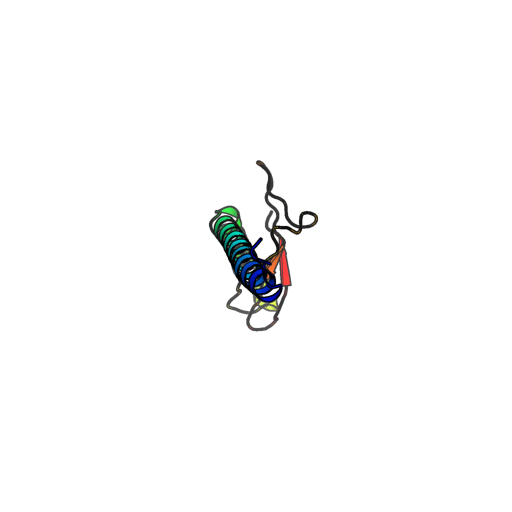761 N N . ILE A 1 97 ? 8.312 -7.806 -3.320 1.00 74.56 97 ILE A N 1
ATOM 762 C CA . ILE A 1 97 ? 8.328 -6.390 -2.943 1.00 74.56 97 ILE A CA 1
ATOM 763 C C . ILE A 1 97 ? 9.068 -5.585 -4.012 1.00 74.56 97 ILE A C 1
ATOM 765 O O . ILE A 1 97 ? 10.214 -5.895 -4.334 1.00 74.56 97 ILE A O 1
ATOM 769 N N . PHE A 1 98 ? 8.447 -4.516 -4.509 1.00 73.56 98 PHE A N 1
ATOM 770 C CA . PHE A 1 98 ? 9.110 -3.537 -5.366 1.00 73.56 98 PHE A CA 1
ATOM 771 C C . PHE A 1 98 ? 9.032 -2.130 -4.758 1.00 73.56 98 PHE A C 1
ATOM 773 O O . PHE A 1 98 ? 8.024 -1.773 -4.142 1.00 73.56 98 PHE A O 1
ATOM 780 N N . SER A 1 99 ? 10.093 -1.342 -4.957 1.00 63.56 99 SER A N 1
ATOM 781 C CA . SER A 1 99 ? 10.201 0.050 -4.512 1.00 63.56 99 SER A CA 1
ATOM 782 C C . SER A 1 99 ? 10.302 0.976 -5.723 1.00 63.56 99 SER A C 1
ATOM 784 O O . SER A 1 99 ? 11.235 0.857 -6.517 1.00 63.56 99 SER A O 1
ATOM 786 N N . GLY A 1 100 ? 9.346 1.899 -5.863 1.00 59.38 100 GLY A N 1
ATOM 787 C CA . GLY A 1 100 ? 9.483 3.044 -6.772 1.00 59.38 100 GLY A CA 1
ATOM 788 C C . GLY A 1 100 ? 10.542 4.016 -6.242 1.00 59.38 100 GLY A C 1
ATOM 789 O O . GLY A 1 100 ? 10.608 4.215 -5.029 1.00 59.38 100 GLY A O 1
ATOM 790 N N . LEU A 1 101 ? 11.387 4.535 -7.136 1.00 46.50 101 LEU A N 1
ATOM 791 C CA . LEU A 1 101 ? 12.365 5.602 -6.880 1.00 46.50 101 LEU A CA 1
ATOM 792 C C . LEU A 1 101 ? 11.706 6.968 -7.079 1.00 46.50 101 LEU A C 1
ATOM 794 O O . LEU A 1 101 ? 10.988 7.093 -8.100 1.00 46.50 101 LEU A O 1
#

Foldseek 3Di:
DPPDDVVVVVVVVVVVVVVVVVVVVVVLVVVQVVVCPDPLNVVQQVVLCPDPVSCVQQNPPKDWDRDDCPPCVQADDDPPDGWDFIWIHHPRGGTDTDIGD

pLDDT: mean 87.11, std 10.17, range [46.5, 98.06]

Organism: Pieris brassicae (NCBI:txid7116)

Secondary structure (DSSP, 8-state):
-----HHHHHHHHHHHHHHHHHHHHHHHHHHHHHHHHSHHHHHHHHHHHH-HHHHHHH-SS-EEPP--TT-TTT-EE-SS-EE-EEEEE-SS-S-EEEE--